Protein AF-A0A8T4NUJ2-F1 (afdb_monomer_lite)

pLDDT: mean 75.1, std 18.61, range [32.53, 93.88]

Radius of gyration: 13.05 Å; chains: 1; bounding box: 28×26×31 Å

Structure (mmCIF, N/CA/C/O backbone):
data_AF-A0A8T4NUJ2-F1
#
_entry.id   AF-A0A8T4NUJ2-F1
#
loop_
_atom_site.group_PDB
_atom_site.id
_atom_site.type_symbol
_atom_site.label_atom_id
_atom_site.label_alt_id
_atom_site.label_comp_id
_atom_site.label_asym_id
_atom_site.label_entity_id
_atom_site.label_seq_id
_atom_site.pdbx_PDB_ins_code
_atom_site.Cartn_x
_atom_site.Cartn_y
_atom_site.Cartn_z
_atom_site.occupancy
_atom_site.B_iso_or_equiv
_atom_site.auth_seq_id
_atom_site.auth_comp_id
_atom_site.auth_asym_id
_atom_site.auth_atom_id
_atom_site.pdbx_PDB_model_num
ATOM 1 N N . MET A 1 1 ? -16.829 -15.547 5.727 1.00 55.66 1 MET A N 1
ATOM 2 C CA . MET A 1 1 ? -16.243 -14.202 5.519 1.00 55.66 1 MET A CA 1
ATOM 3 C C . MET A 1 1 ? -14.946 -14.113 6.315 1.00 55.66 1 MET A C 1
ATOM 5 O O . MET A 1 1 ? -14.978 -14.432 7.495 1.00 55.66 1 MET A O 1
ATOM 9 N N . LYS A 1 2 ? -13.806 -13.771 5.697 1.00 83.50 2 LYS A N 1
ATOM 10 C CA . LYS A 1 2 ? -12.538 -13.565 6.425 1.00 83.50 2 LYS A CA 1
ATOM 11 C C . LYS A 1 2 ? -12.357 -12.066 6.667 1.00 83.50 2 LYS A C 1
ATOM 13 O O . LYS A 1 2 ? -12.221 -11.321 5.703 1.00 83.50 2 LYS A O 1
ATOM 18 N N . ILE A 1 3 ? -12.375 -11.644 7.928 1.00 88.94 3 ILE A N 1
ATOM 19 C CA . ILE A 1 3 ? -12.091 -10.263 8.338 1.00 88.94 3 ILE A CA 1
ATOM 20 C C . ILE A 1 3 ? -10.584 -10.156 8.592 1.00 88.94 3 ILE A C 1
ATOM 22 O O . ILE A 1 3 ? -10.003 -11.062 9.186 1.00 88.94 3 ILE A O 1
ATOM 26 N N . LYS A 1 4 ? -9.951 -9.077 8.127 1.00 88.94 4 LYS A N 1
ATOM 27 C CA . LYS A 1 4 ? -8.540 -8.765 8.399 1.00 88.94 4 LYS A CA 1
ATOM 28 C C . LYS A 1 4 ? -8.438 -7.355 8.950 1.00 88.94 4 LYS A C 1
ATOM 30 O O . LYS A 1 4 ? -9.171 -6.474 8.498 1.00 88.94 4 LYS A O 1
ATOM 35 N N . ARG A 1 5 ? -7.515 -7.123 9.882 1.00 92.44 5 ARG A N 1
ATOM 36 C CA . ARG A 1 5 ? -7.176 -5.757 10.292 1.00 92.44 5 ARG A CA 1
ATOM 37 C C . ARG A 1 5 ? -6.433 -5.062 9.153 1.00 92.44 5 ARG A C 1
ATOM 39 O O . ARG A 1 5 ? -5.631 -5.687 8.461 1.00 92.44 5 ARG A O 1
ATOM 46 N N . VAL A 1 6 ? -6.645 -3.756 8.989 1.00 91.31 6 VAL A N 1
ATOM 47 C CA . VAL A 1 6 ? -5.916 -2.944 7.994 1.00 91.31 6 VAL A CA 1
ATOM 48 C C . VAL A 1 6 ? -4.403 -3.073 8.186 1.00 91.31 6 VAL A C 1
ATOM 50 O O . VAL A 1 6 ? -3.671 -3.236 7.214 1.00 91.31 6 VAL A O 1
ATOM 53 N N . SER A 1 7 ? -3.941 -3.111 9.438 1.00 93.25 7 SER A N 1
ATOM 54 C CA . SER A 1 7 ? -2.528 -3.291 9.785 1.00 93.25 7 SER A CA 1
ATOM 55 C C . SER A 1 7 ? -1.913 -4.584 9.242 1.00 93.25 7 SER A C 1
ATOM 57 O O . SER A 1 7 ? -0.722 -4.609 8.958 1.00 93.25 7 SER A O 1
ATOM 59 N N . GLU A 1 8 ? -2.703 -5.642 9.044 1.00 93.31 8 GLU A N 1
ATOM 60 C CA . GLU A 1 8 ? -2.230 -6.890 8.436 1.00 93.31 8 GLU A CA 1
ATOM 61 C C . GLU A 1 8 ? -2.076 -6.777 6.914 1.00 93.31 8 GLU A C 1
ATOM 63 O O . GLU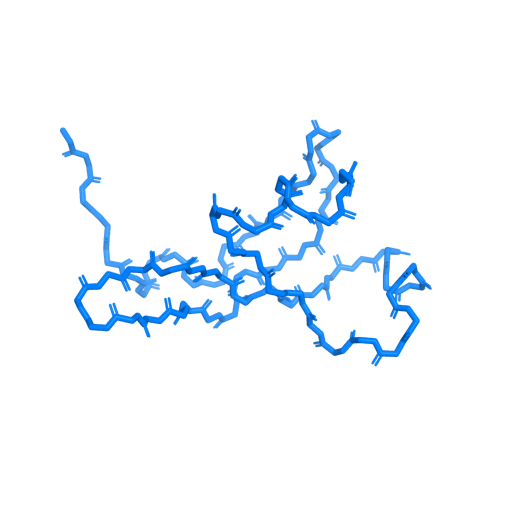 A 1 8 ? -1.483 -7.653 6.283 1.00 93.31 8 GLU A O 1
ATOM 68 N N . VAL A 1 9 ? -2.697 -5.776 6.290 1.00 91.62 9 VAL A N 1
ATOM 69 C CA . VAL A 1 9 ? -2.694 -5.557 4.836 1.00 91.62 9 VAL A CA 1
ATOM 70 C C . VAL A 1 9 ? -1.575 -4.606 4.417 1.00 91.62 9 VAL A C 1
ATOM 72 O O . VAL A 1 9 ? -1.037 -4.758 3.322 1.00 91.62 9 VAL A O 1
ATOM 75 N N . LEU A 1 10 ? -1.174 -3.684 5.292 1.00 92.06 10 LEU A N 1
ATOM 76 C CA . LEU A 1 10 ? -0.018 -2.820 5.059 1.00 92.06 10 LEU A CA 1
ATOM 77 C C . LEU A 1 10 ? 1.247 -3.648 4.781 1.00 92.06 10 LEU A C 1
ATOM 79 O O . LEU A 1 10 ? 1.428 -4.739 5.323 1.00 92.06 10 LEU A O 1
ATOM 83 N N . LYS A 1 11 ? 2.125 -3.121 3.922 1.00 93.31 11 LYS A N 1
ATOM 84 C CA . LYS A 1 11 ? 3.374 -3.749 3.449 1.00 93.31 11 LYS A CA 1
ATOM 85 C C . LYS A 1 11 ? 3.198 -5.044 2.652 1.00 93.31 11 LYS A C 1
ATOM 87 O O . LYS A 1 11 ? 4.190 -5.670 2.281 1.00 93.31 11 LYS A O 1
ATOM 92 N N . LYS A 1 12 ? 1.967 -5.467 2.348 1.00 93.88 12 LYS A N 1
ATOM 93 C CA . LYS A 1 12 ? 1.765 -6.562 1.396 1.00 93.88 12 LYS A CA 1
ATOM 94 C C . LYS A 1 12 ? 2.205 -6.134 0.003 1.00 93.88 12 LYS A C 1
ATOM 96 O O . LYS A 1 12 ? 1.937 -5.009 -0.420 1.00 93.88 12 LYS A O 1
ATOM 101 N N . ARG A 1 13 ? 2.845 -7.067 -0.701 1.00 91.75 13 ARG A N 1
ATOM 102 C CA . ARG A 1 13 ? 3.245 -6.907 -2.097 1.00 91.75 13 ARG A CA 1
ATOM 103 C C . ARG A 1 13 ? 2.014 -6.903 -2.997 1.00 91.75 13 ARG A C 1
ATOM 105 O O . ARG A 1 13 ? 1.116 -7.728 -2.825 1.00 91.75 13 ARG A O 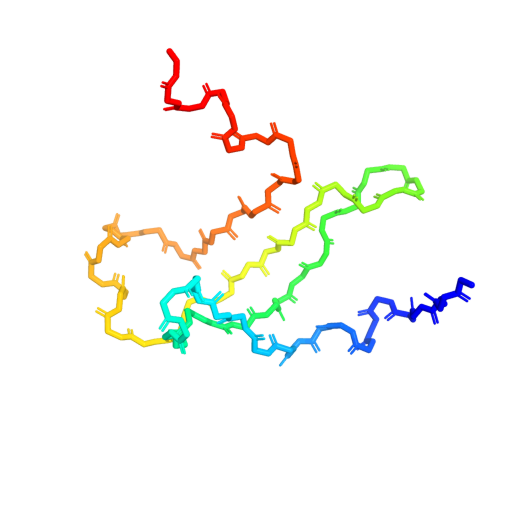1
ATOM 112 N N . VAL A 1 14 ? 2.002 -5.978 -3.943 1.00 88.69 14 VAL A N 1
ATOM 113 C CA . VAL A 1 14 ? 0.999 -5.854 -4.996 1.00 88.69 14 VAL A CA 1
ATOM 114 C C . VAL A 1 14 ? 1.648 -6.265 -6.304 1.00 88.69 14 VAL A C 1
ATOM 116 O O . VAL A 1 14 ? 2.769 -5.849 -6.600 1.00 88.69 14 VAL A O 1
ATOM 119 N N . TYR A 1 15 ? 0.929 -7.077 -7.065 1.00 86.25 15 TYR A N 1
ATOM 120 C CA . TYR A 1 15 ? 1.371 -7.614 -8.340 1.00 86.25 15 TYR A CA 1
ATOM 121 C C . TYR A 1 15 ? 0.396 -7.196 -9.435 1.00 86.25 15 TYR A C 1
ATOM 123 O O . TYR A 1 15 ? -0.787 -6.979 -9.159 1.00 86.25 15 TYR A O 1
ATOM 131 N N . THR A 1 16 ? 0.899 -7.071 -10.656 1.00 83.06 16 THR A N 1
ATOM 132 C CA . THR A 1 16 ? 0.075 -6.948 -11.860 1.00 83.06 16 THR A CA 1
ATOM 133 C C . THR A 1 16 ? -0.652 -8.268 -12.142 1.00 83.06 16 THR A C 1
ATOM 135 O O . THR A 1 16 ? -0.352 -9.309 -11.551 1.00 83.06 16 THR A O 1
ATOM 138 N N . ASP A 1 17 ? -1.604 -8.242 -13.067 1.00 83.62 17 ASP A N 1
ATOM 139 C CA . ASP A 1 17 ? -2.264 -9.437 -13.602 1.00 83.62 17 ASP A CA 1
ATOM 140 C C . ASP A 1 17 ? -1.297 -10.371 -14.354 1.00 83.62 17 ASP A C 1
ATOM 142 O O . ASP A 1 17 ? -1.474 -11.588 -14.318 1.00 83.62 17 ASP A O 1
ATOM 146 N N . SER A 1 18 ? -0.228 -9.824 -14.944 1.00 87.69 18 SER A N 1
ATOM 147 C CA . SER A 1 18 ? 0.908 -10.582 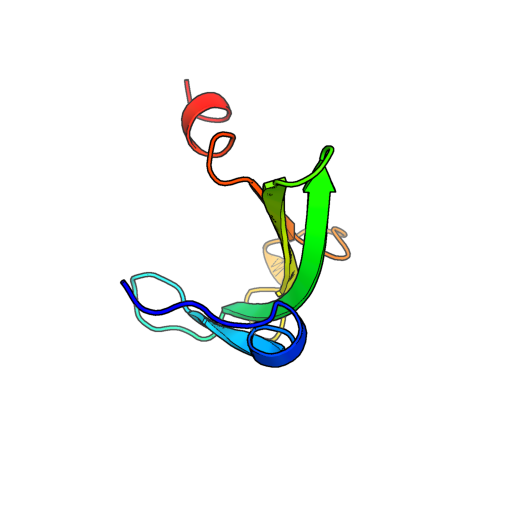-15.493 1.00 87.69 18 SER A CA 1
ATOM 148 C C . SER A 1 18 ? 1.786 -11.252 -14.422 1.00 87.69 18 SER A C 1
ATOM 150 O O . SER A 1 18 ? 2.657 -12.055 -14.757 1.00 87.69 18 SER A O 1
ATOM 152 N N . GLY A 1 19 ? 1.566 -10.959 -13.134 1.00 85.19 19 GLY A N 1
ATOM 153 C CA . GLY A 1 19 ? 2.325 -11.516 -12.012 1.00 85.19 19 GLY A CA 1
ATOM 154 C C . GLY A 1 19 ? 3.612 -10.757 -11.672 1.00 85.19 19 GLY A C 1
ATOM 155 O O . GLY A 1 19 ? 4.392 -11.213 -10.833 1.00 85.19 19 GLY A O 1
ATOM 156 N N . GLU A 1 20 ? 3.846 -9.596 -12.280 1.00 84.69 20 GLU A N 1
ATOM 157 C CA . GLU A 1 20 ? 5.020 -8.765 -12.018 1.00 84.69 20 GLU A CA 1
ATOM 158 C C . GLU A 1 20 ? 4.848 -7.969 -10.723 1.00 84.69 20 GLU A C 1
ATOM 160 O O . GLU A 1 20 ? 3.759 -7.488 -10.404 1.00 84.69 20 GLU A O 1
ATOM 165 N N . LEU A 1 21 ? 5.928 -7.816 -9.948 1.00 84.12 21 LEU A N 1
ATOM 166 C CA . LEU A 1 21 ? 5.892 -6.998 -8.738 1.00 84.12 21 LEU A CA 1
ATOM 167 C C . LEU A 1 21 ? 5.674 -5.532 -9.122 1.00 84.12 21 LEU A C 1
ATOM 169 O O . LEU A 1 21 ? 6.511 -4.922 -9.784 1.00 84.12 21 LEU A O 1
ATOM 173 N N . PHE A 1 22 ? 4.566 -4.968 -8.653 1.00 83.56 22 PHE A N 1
ATOM 174 C CA . PHE A 1 22 ? 4.237 -3.563 -8.848 1.00 83.56 22 PHE A CA 1
ATOM 175 C C . PHE A 1 22 ? 4.724 -2.709 -7.673 1.00 83.56 22 PHE A C 1
ATOM 177 O O . PHE A 1 22 ? 5.274 -1.623 -7.855 1.00 83.56 22 PHE A O 1
ATOM 184 N N . GLY A 1 23 ? 4.541 -3.193 -6.443 1.00 88.00 23 GLY A N 1
ATOM 185 C CA . GLY A 1 23 ? 4.919 -2.427 -5.263 1.00 88.00 23 GLY A CA 1
ATOM 186 C C . GLY A 1 23 ? 4.394 -2.994 -3.957 1.00 88.00 23 GLY A C 1
ATOM 187 O O . GLY A 1 23 ? 4.146 -4.190 -3.834 1.00 88.00 23 GLY A O 1
ATOM 188 N N . GLU A 1 24 ? 4.214 -2.120 -2.973 1.00 91.31 24 GLU A N 1
ATOM 189 C CA . GLU A 1 24 ? 3.704 -2.463 -1.647 1.00 91.31 24 GLU A CA 1
ATOM 190 C C . GLU A 1 24 ? 2.603 -1.507 -1.198 1.00 91.31 24 GLU A C 1
ATOM 192 O O . GLU A 1 24 ? 2.670 -0.301 -1.439 1.00 91.31 24 GLU A O 1
ATOM 197 N N . ILE A 1 25 ? 1.616 -2.041 -0.478 1.00 92.00 25 ILE A N 1
ATOM 198 C CA . ILE A 1 25 ? 0.581 -1.227 0.166 1.00 92.00 25 ILE A CA 1
ATOM 199 C C . ILE A 1 25 ? 1.231 -0.382 1.262 1.00 92.00 25 ILE A C 1
ATOM 201 O O . ILE A 1 25 ? 1.770 -0.913 2.234 1.00 92.00 25 ILE A O 1
ATOM 205 N N . GLU A 1 26 ? 1.168 0.935 1.116 1.00 93.25 26 GLU A N 1
ATOM 206 C CA . GLU A 1 26 ? 1.724 1.885 2.076 1.00 93.25 26 GLU A CA 1
ATOM 207 C C . GLU A 1 26 ? 0.657 2.404 3.041 1.00 93.25 26 GLU A C 1
ATOM 209 O O . GLU A 1 26 ? 0.935 2.576 4.224 1.00 93.25 26 GLU A O 1
ATOM 214 N N . GLU A 1 27 ? -0.570 2.595 2.554 1.00 91.12 27 GLU A N 1
ATOM 215 C CA . GLU A 1 27 ? -1.649 3.217 3.320 1.00 91.12 27 GLU A CA 1
ATOM 216 C C . GLU A 1 27 ? -3.030 2.765 2.830 1.00 91.12 27 GLU A C 1
ATOM 218 O O . GLU A 1 27 ? -3.201 2.394 1.664 1.00 91.12 27 GLU A O 1
ATOM 223 N N . ALA A 1 28 ? -4.018 2.813 3.723 1.00 91.00 28 ALA A N 1
ATOM 224 C CA . ALA A 1 28 ? -5.428 2.667 3.387 1.00 91.00 28 ALA A CA 1
ATOM 225 C C . ALA A 1 28 ? -6.094 4.044 3.405 1.00 91.00 28 ALA A C 1
ATOM 227 O O . ALA A 1 28 ? -6.072 4.721 4.430 1.00 91.00 28 ALA A O 1
ATOM 228 N N . ASN A 1 29 ? -6.731 4.422 2.300 1.00 89.62 29 ASN A N 1
ATOM 229 C CA . ASN A 1 29 ? -7.573 5.608 2.259 1.00 89.62 29 ASN A CA 1
ATOM 230 C C . ASN A 1 29 ? -8.930 5.255 2.868 1.00 89.62 29 ASN A C 1
ATOM 232 O O . ASN A 1 29 ? -9.645 4.391 2.349 1.00 89.62 29 ASN A O 1
ATOM 236 N N . LEU A 1 30 ? -9.259 5.913 3.977 1.00 88.75 30 LEU A N 1
ATOM 237 C CA . LEU A 1 30 ? -10.532 5.760 4.666 1.00 88.75 30 LEU A CA 1
ATOM 238 C C . LEU A 1 30 ? -11.439 6.944 4.341 1.00 88.75 30 LEU A C 1
ATOM 240 O O . LEU A 1 30 ? -11.012 8.095 4.409 1.00 88.75 30 LEU A O 1
ATOM 244 N N . HIS A 1 31 ? -12.694 6.648 4.033 1.00 87.25 31 HIS A N 1
ATOM 245 C CA . HIS A 1 31 ? -13.769 7.626 3.993 1.00 87.25 31 HIS A CA 1
ATOM 246 C C . HIS A 1 31 ? -14.868 7.127 4.926 1.00 87.25 31 HIS A C 1
ATOM 248 O O . HIS A 1 31 ? -15.390 6.022 4.753 1.00 87.25 31 HIS A O 1
ATOM 254 N N . GLU A 1 32 ? -15.167 7.909 5.964 1.00 89.94 32 GLU A N 1
ATOM 255 C CA . GLU A 1 32 ? -15.998 7.477 7.093 1.00 89.94 32 GLU A CA 1
ATOM 256 C C . GLU A 1 32 ? -15.485 6.153 7.699 1.00 89.94 32 GLU A C 1
ATOM 258 O O . GLU A 1 32 ? -14.341 6.075 8.143 1.00 89.94 32 GLU A O 1
ATOM 263 N N . ASN A 1 33 ? -16.310 5.101 7.710 1.00 89.69 33 ASN A N 1
ATOM 264 C CA . ASN A 1 33 ? -15.967 3.778 8.236 1.00 89.69 33 ASN A CA 1
ATOM 265 C C . ASN A 1 33 ? -15.726 2.743 7.119 1.00 89.69 33 ASN A C 1
ATOM 267 O O . ASN A 1 33 ? -15.945 1.543 7.304 1.00 89.69 33 ASN A O 1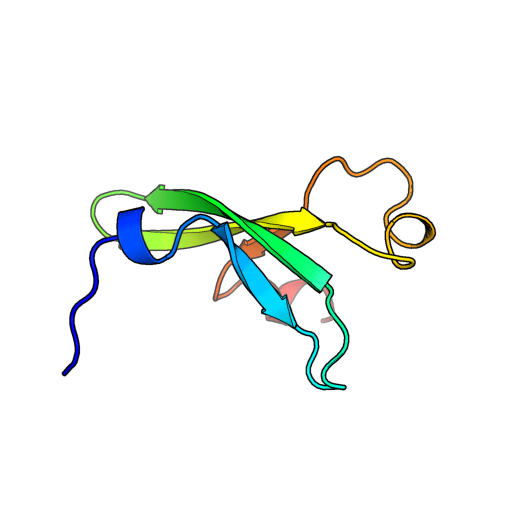
ATOM 271 N N . ARG A 1 34 ? -15.318 3.205 5.931 1.00 88.19 34 ARG A N 1
ATOM 272 C CA . ARG A 1 34 ? -15.069 2.369 4.754 1.00 88.19 34 ARG A CA 1
ATOM 273 C C . ARG A 1 34 ? -13.671 2.613 4.190 1.00 88.19 34 ARG A C 1
ATOM 275 O O . ARG A 1 34 ? -13.164 3.729 4.195 1.00 88.19 34 ARG A O 1
ATOM 282 N N . ILE A 1 35 ? -13.062 1.546 3.670 1.00 89.50 35 ILE A N 1
ATOM 283 C CA . ILE A 1 35 ? -11.854 1.634 2.843 1.00 89.50 35 ILE A CA 1
ATOM 284 C C . ILE A 1 35 ? -12.270 1.989 1.413 1.00 89.50 35 ILE A C 1
ATOM 286 O O . ILE A 1 35 ? -12.930 1.187 0.746 1.00 89.50 35 ILE A O 1
ATOM 290 N N . ASP A 1 36 ? -11.844 3.156 0.943 1.00 88.19 36 ASP A N 1
ATOM 291 C CA . ASP A 1 36 ? -12.117 3.651 -0.412 1.00 88.19 36 ASP A CA 1
ATOM 292 C C . ASP A 1 36 ? -10.989 3.322 -1.395 1.00 88.19 36 ASP A C 1
ATOM 294 O O . ASP A 1 36 ? -11.205 3.199 -2.606 1.00 88.19 36 ASP A O 1
ATOM 298 N N . GLY A 1 37 ? -9.777 3.109 -0.887 1.00 87.69 37 GLY A N 1
ATOM 299 C CA . GLY A 1 37 ? -8.653 2.717 -1.721 1.00 87.69 37 GLY A CA 1
ATOM 300 C C . GLY A 1 37 ? -7.381 2.424 -0.948 1.00 87.69 37 GLY A C 1
ATOM 301 O O . GLY A 1 37 ? -7.326 2.522 0.277 1.00 87.69 37 GLY A O 1
ATOM 302 N N . TRP A 1 38 ? -6.343 2.089 -1.702 1.00 88.19 38 TRP A N 1
ATOM 303 C CA . TRP A 1 38 ? -5.011 1.806 -1.187 1.00 88.19 38 TRP A CA 1
ATOM 304 C C . TRP A 1 38 ? -4.001 2.728 -1.855 1.00 88.19 38 TRP A C 1
ATOM 306 O O . TRP A 1 38 ? -4.021 2.909 -3.077 1.00 88.19 38 TRP A O 1
ATOM 316 N N . ARG A 1 39 ? -3.096 3.290 -1.056 1.00 87.75 39 ARG A N 1
ATOM 317 C CA . ARG A 1 39 ? -1.905 3.960 -1.568 1.00 87.75 39 ARG A CA 1
ATOM 318 C C . ARG A 1 39 ? -0.811 2.923 -1.720 1.00 87.75 39 ARG A C 1
ATOM 320 O O . ARG A 1 39 ? -0.470 2.233 -0.759 1.00 87.75 39 ARG A O 1
ATOM 327 N N . ILE A 1 40 ? -0.270 2.815 -2.925 1.00 86.94 40 ILE A N 1
ATOM 328 C CA . ILE A 1 40 ? 0.799 1.868 -3.226 1.00 86.94 40 ILE A CA 1
ATOM 329 C C . ILE A 1 40 ? 2.089 2.633 -3.471 1.00 86.94 40 ILE A C 1
ATOM 331 O O . ILE A 1 40 ? 2.143 3.545 -4.302 1.00 86.94 40 ILE A O 1
ATOM 335 N N . ARG A 1 41 ? 3.133 2.210 -2.761 1.00 87.06 41 ARG A N 1
ATOM 336 C CA . ARG A 1 41 ? 4.512 2.574 -3.058 1.00 87.06 41 ARG A CA 1
ATOM 337 C C . ARG A 1 41 ? 5.005 1.665 -4.164 1.00 87.06 41 ARG A C 1
ATOM 339 O O . ARG A 1 41 ? 5.063 0.452 -3.971 1.00 87.06 41 ARG A O 1
ATOM 346 N N . VAL A 1 42 ? 5.355 2.229 -5.309 1.00 83.38 42 VAL A N 1
ATOM 347 C CA . VAL A 1 42 ? 5.863 1.432 -6.428 1.00 83.38 42 VAL A CA 1
ATOM 348 C C . VAL A 1 42 ? 7.290 0.983 -6.139 1.00 83.38 42 VAL A C 1
ATOM 350 O O . VAL A 1 42 ? 8.119 1.769 -5.682 1.00 83.38 42 VAL A O 1
ATOM 353 N N . ILE A 1 43 ? 7.563 -0.295 -6.395 1.00 77.88 43 ILE A N 1
ATOM 354 C CA . ILE A 1 43 ? 8.877 -0.917 -6.226 1.00 77.88 43 ILE A CA 1
ATOM 355 C C . ILE A 1 43 ? 9.124 -1.772 -7.471 1.00 77.88 43 ILE A C 1
ATOM 357 O O . ILE A 1 43 ? 8.420 -2.754 -7.677 1.00 77.88 43 ILE A O 1
ATOM 361 N N . GLY A 1 44 ? 10.101 -1.403 -8.306 1.00 68.56 44 GLY A N 1
ATOM 362 C CA . GLY A 1 44 ? 10.450 -2.149 -9.523 1.00 68.56 44 GLY A CA 1
ATOM 363 C C . GLY A 1 44 ? 10.746 -1.263 -10.738 1.00 68.56 44 GLY A C 1
ATOM 364 O O . GLY A 1 44 ? 10.792 -0.038 -10.637 1.00 68.56 44 GLY A O 1
ATOM 365 N N . GLY A 1 45 ? 10.942 -1.897 -11.900 1.00 65.12 45 GLY A N 1
ATOM 366 C CA . GLY A 1 45 ? 11.309 -1.237 -13.164 1.00 65.12 45 GLY A CA 1
ATOM 367 C C . GLY A 1 45 ? 10.212 -0.371 -13.798 1.00 65.12 45 GLY A C 1
ATOM 368 O O . GLY A 1 45 ? 10.489 0.360 -14.741 1.00 65.12 45 GLY A O 1
ATOM 369 N N . MET A 1 46 ? 8.986 -0.411 -13.265 1.00 62.53 46 MET A N 1
ATOM 370 C CA . MET A 1 46 ? 7.861 0.418 -13.718 1.00 62.53 46 MET A CA 1
ATOM 371 C C . MET A 1 46 ? 7.888 1.851 -13.165 1.00 62.53 46 MET A C 1
ATOM 373 O O . MET A 1 46 ? 7.035 2.655 -13.529 1.00 62.53 46 MET A O 1
ATOM 377 N N . SER A 1 47 ? 8.858 2.204 -12.314 1.00 61.12 47 SER A N 1
ATOM 378 C CA . SER A 1 47 ? 9.013 3.567 -11.780 1.00 61.12 47 SER A CA 1
ATOM 379 C C . SER A 1 47 ? 9.175 4.634 -12.873 1.00 61.12 47 SER A C 1
ATOM 381 O O . SER A 1 47 ? 8.758 5.772 -12.680 1.00 61.12 47 SER A O 1
ATOM 383 N N . SER A 1 48 ? 9.721 4.264 -14.036 1.00 59.41 48 SER A N 1
ATOM 384 C CA . SER A 1 48 ? 9.897 5.140 -15.201 1.00 59.41 48 SER A CA 1
ATOM 385 C C . SER A 1 48 ? 8.598 5.443 -15.956 1.00 59.41 48 SER A C 1
ATOM 387 O O . SER A 1 48 ? 8.491 6.506 -16.563 1.00 59.41 48 SER A O 1
ATOM 389 N N . LEU A 1 49 ? 7.595 4.556 -15.897 1.00 61.03 49 LEU A N 1
ATOM 390 C CA . LEU A 1 49 ? 6.274 4.773 -16.511 1.00 61.03 49 LEU A CA 1
ATOM 391 C C . LEU A 1 49 ? 5.440 5.802 -15.738 1.00 61.03 49 LEU A C 1
ATOM 393 O O . LEU A 1 49 ? 4.525 6.418 -16.278 1.00 61.03 49 LEU A O 1
ATOM 397 N N . ILE A 1 50 ? 5.782 6.020 -14.472 1.00 65.62 50 ILE A N 1
ATOM 398 C CA . ILE A 1 50 ? 5.135 6.968 -13.567 1.00 65.62 50 ILE A CA 1
ATOM 399 C C . ILE A 1 50 ? 6.011 8.213 -13.507 1.00 65.62 50 ILE A C 1
ATOM 401 O O . ILE A 1 50 ? 6.688 8.486 -12.521 1.00 65.62 50 ILE A O 1
ATOM 405 N N . SER A 1 51 ? 6.027 8.955 -14.614 1.00 53.91 51 SER A N 1
ATOM 406 C CA . SER A 1 51 ? 6.757 10.215 -14.785 1.00 53.91 51 SER A CA 1
ATOM 407 C C . SER A 1 51 ? 6.490 11.200 -13.629 1.00 53.91 51 SER A C 1
ATOM 409 O O . SER A 1 51 ? 5.562 12.004 -13.680 1.00 53.91 51 SER A O 1
ATOM 411 N N . GLY A 1 52 ? 7.300 11.140 -12.567 1.00 54.22 52 GLY A N 1
ATOM 412 C CA . GLY A 1 52 ? 7.265 12.060 -11.425 1.00 54.22 52 GLY A CA 1
ATOM 413 C C . GLY A 1 52 ? 6.192 11.798 -10.356 1.00 54.22 52 GLY A C 1
ATOM 414 O O . GLY A 1 52 ? 6.161 12.513 -9.352 1.00 54.22 52 GLY A O 1
ATOM 415 N N . ALA A 1 53 ? 5.337 10.782 -10.507 1.00 57.62 53 ALA A N 1
ATOM 416 C CA . ALA A 1 53 ? 4.310 10.474 -9.511 1.00 57.62 53 ALA A CA 1
ATOM 417 C C . ALA A 1 53 ? 4.905 9.661 -8.345 1.00 57.62 53 ALA A C 1
ATOM 419 O O . ALA A 1 53 ? 5.382 8.544 -8.523 1.00 57.62 53 ALA A O 1
ATOM 420 N N . ARG A 1 54 ? 4.859 10.211 -7.124 1.00 56.88 54 ARG A N 1
ATOM 421 C CA . ARG A 1 54 ? 5.441 9.593 -5.910 1.00 56.88 54 ARG A CA 1
ATOM 422 C C . ARG A 1 54 ? 4.613 8.439 -5.321 1.00 56.88 54 ARG A C 1
ATOM 424 O O . ARG A 1 54 ? 4.986 7.883 -4.293 1.00 56.88 54 ARG A O 1
ATOM 431 N N . GLY A 1 55 ? 3.493 8.084 -5.945 1.00 54.75 55 GLY A N 1
ATOM 432 C CA . GLY A 1 55 ? 2.614 7.009 -5.500 1.00 54.75 55 GLY A CA 1
ATOM 433 C C . GLY A 1 55 ? 1.375 6.893 -6.377 1.00 54.75 55 GLY A C 1
ATOM 434 O O . GLY A 1 55 ? 1.017 7.831 -7.089 1.00 54.75 55 GLY A O 1
ATOM 435 N N . VAL A 1 56 ? 0.723 5.733 -6.316 1.00 64.62 56 VAL A N 1
ATOM 436 C CA . VAL A 1 56 ? -0.510 5.460 -7.062 1.00 64.62 56 VAL A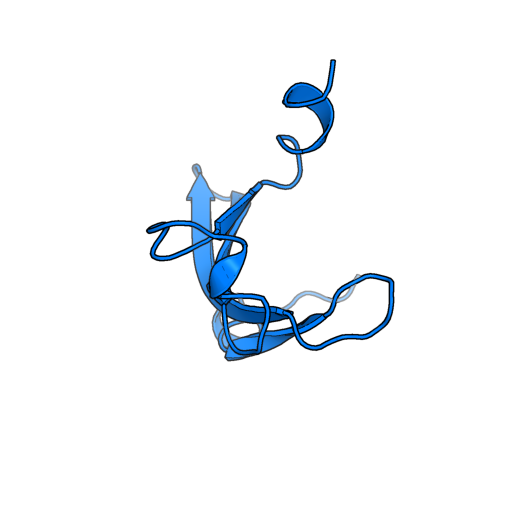 CA 1
ATOM 437 C C . VAL A 1 56 ? -1.654 5.257 -6.077 1.00 64.62 56 VAL A C 1
ATOM 439 O O . VAL A 1 56 ? -1.551 4.459 -5.142 1.00 64.62 56 VAL A O 1
ATOM 442 N N . HIS A 1 57 ? -2.747 5.994 -6.283 1.00 60.66 57 HIS A N 1
ATOM 443 C CA . HIS A 1 57 ? -4.010 5.767 -5.587 1.00 60.66 57 HIS A CA 1
ATOM 444 C C . HIS A 1 57 ? -4.838 4.757 -6.372 1.00 60.66 57 HIS A C 1
ATOM 446 O O . HIS A 1 57 ? -5.415 5.090 -7.406 1.00 60.66 57 HIS A O 1
ATOM 452 N N . ILE A 1 58 ? -4.923 3.529 -5.860 1.00 65.06 58 ILE A N 1
ATOM 453 C CA . ILE A 1 58 ? -5.853 2.537 -6.393 1.00 65.06 58 ILE A CA 1
ATOM 454 C C . ILE A 1 58 ? -7.158 2.669 -5.620 1.00 65.06 58 ILE A C 1
ATOM 456 O O . ILE A 1 58 ? -7.276 2.234 -4.474 1.00 65.06 58 ILE A O 1
ATOM 460 N N . ILE A 1 59 ? -8.134 3.309 -6.256 1.00 63.34 59 ILE A N 1
ATOM 461 C CA . ILE A 1 59 ? -9.495 3.459 -5.743 1.00 63.34 59 ILE A CA 1
ATOM 462 C C . ILE A 1 59 ? -10.329 2.363 -6.388 1.00 63.34 59 ILE A C 1
ATOM 464 O O . ILE A 1 59 ? -10.362 2.265 -7.616 1.00 63.34 59 IL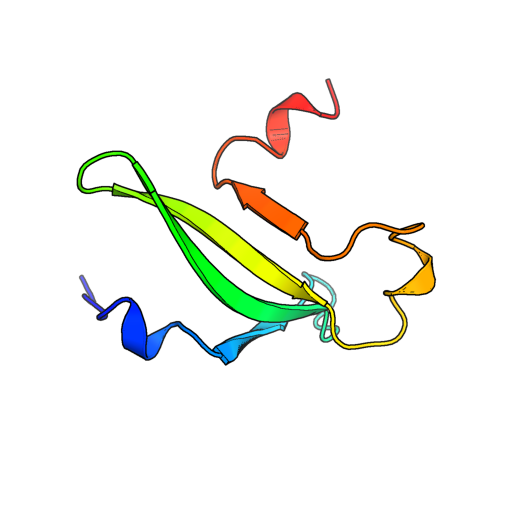E A O 1
ATOM 468 N N . SER A 1 60 ? -11.038 1.578 -5.575 1.00 57.34 60 SER A N 1
ATOM 469 C CA . SER A 1 60 ? -11.806 0.408 -6.036 1.00 57.34 60 SER A CA 1
ATOM 470 C C . SER A 1 60 ? -12.866 0.723 -7.108 1.00 57.34 60 SER A C 1
ATOM 472 O O . SER A 1 60 ? -13.404 -0.206 -7.702 1.00 57.34 60 SER A O 1
ATOM 474 N N . LEU A 1 61 ? -13.180 2.002 -7.352 1.00 38.06 61 LEU A N 1
ATOM 475 C CA . LEU A 1 61 ? -14.186 2.460 -8.313 1.00 38.06 61 LEU A CA 1
ATOM 476 C C . LEU A 1 61 ? -13.666 3.416 -9.406 1.00 38.06 61 LEU A C 1
ATOM 478 O O . LEU A 1 61 ? -14.410 3.704 -10.336 1.00 38.06 61 LEU A O 1
ATOM 482 N N . LYS A 1 62 ? -12.430 3.938 -9.331 1.00 39.66 62 LYS A N 1
ATOM 483 C CA . LYS A 1 62 ? -12.006 5.055 -10.210 1.00 39.66 62 LYS A CA 1
ATOM 484 C C . LYS A 1 62 ? -11.210 4.640 -11.452 1.00 39.66 62 LYS A C 1
ATOM 486 O O . LYS A 1 62 ? -11.013 5.463 -12.342 1.00 39.66 62 LYS A O 1
ATOM 491 N N . LEU A 1 63 ? -10.830 3.364 -11.567 1.00 40.06 63 LEU A N 1
ATOM 492 C CA . LEU A 1 63 ? -10.159 2.854 -12.769 1.00 40.06 63 LEU A CA 1
ATOM 493 C C . LEU A 1 63 ? -11.098 2.783 -13.991 1.00 40.06 63 LEU A C 1
ATOM 495 O O . LEU A 1 63 ? -10.633 2.937 -15.113 1.00 40.06 63 LEU A O 1
ATOM 499 N N . LEU A 1 64 ? -12.414 2.622 -13.786 1.00 37.88 64 LEU A N 1
ATOM 500 C CA . LEU A 1 64 ? -13.383 2.548 -14.889 1.00 37.88 64 LEU A CA 1
ATOM 501 C C . LEU A 1 64 ? -13.664 3.899 -15.569 1.00 37.88 64 LEU A C 1
ATOM 503 O O . LEU A 1 64 ? -14.127 3.911 -16.700 1.00 37.88 64 LEU A O 1
ATOM 507 N N . LEU A 1 65 ? -13.397 5.025 -14.899 1.00 32.53 65 LEU A N 1
ATOM 508 C CA . LEU A 1 65 ? -13.797 6.361 -15.373 1.00 32.53 65 LEU A CA 1
ATOM 509 C C . LEU A 1 65 ? -12.654 7.169 -16.002 1.00 32.53 65 LEU A C 1
ATOM 511 O O . LEU A 1 65 ? -12.865 8.309 -16.393 1.00 32.53 65 LEU A O 1
ATOM 515 N N . THR A 1 66 ? -11.441 6.613 -16.078 1.00 36.31 66 THR A N 1
ATOM 516 C CA . THR A 1 66 ? -10.287 7.309 -16.692 1.00 36.31 66 THR A CA 1
ATOM 517 C C . THR A 1 66 ? -9.970 6.778 -18.102 1.00 36.31 66 THR A C 1
ATOM 519 O O . THR A 1 66 ? -9.032 7.242 -18.735 1.00 36.31 66 THR A O 1
ATOM 522 N N . PHE A 1 67 ? -10.775 5.841 -18.620 1.00 37.69 67 PHE A N 1
ATOM 523 C CA . PHE A 1 67 ? -10.647 5.284 -19.976 1.00 37.69 67 PHE A CA 1
ATOM 524 C C . PHE A 1 67 ? -11.967 5.288 -20.776 1.00 37.69 67 PHE A C 1
ATOM 526 O O . PHE A 1 67 ? -12.092 4.540 -21.743 1.00 37.69 67 PHE A O 1
ATOM 533 N N . SER A 1 68 ? -12.945 6.116 -20.392 1.00 39.12 68 SER A N 1
ATOM 534 C CA . SER A 1 68 ? -14.186 6.347 -21.152 1.00 39.12 68 SER A CA 1
ATOM 535 C C . SER A 1 68 ? -14.225 7.747 -21.740 1.00 39.12 68 SER A C 1
ATOM 537 O O . SER A 1 68 ? -13.961 8.677 -20.943 1.00 39.12 68 SER A O 1
#

Sequence (68 aa):
MKIKRVSEVLKKRVYTDSGELFGEIEEANLHENRIDGWRIRVIGGMSSLISGARGVHIISLKLLLTFS

Foldseek 3Di:
DDDDDVVVQFQDFDADPVRHTQFTFHDFDDDDNDGQWTWGQGDDPCVVVVVPDRIDTDGVPCVVPVPD

Secondary structure (DSSP, 8-state):
-----GGGTTT-EEE-TT--EEEEEEEEEEETTEEEEEEEEE-SGGGGTSTT-S-EEEETTTGGGS--